Protein AF-A0A6H9YTY0-F1 (afdb_monomer_lite)

pLDDT: mean 84.96, std 10.54, range [42.06, 95.19]

Radius of gyration: 22.04 Å; chains: 1; bounding box: 62×21×61 Å

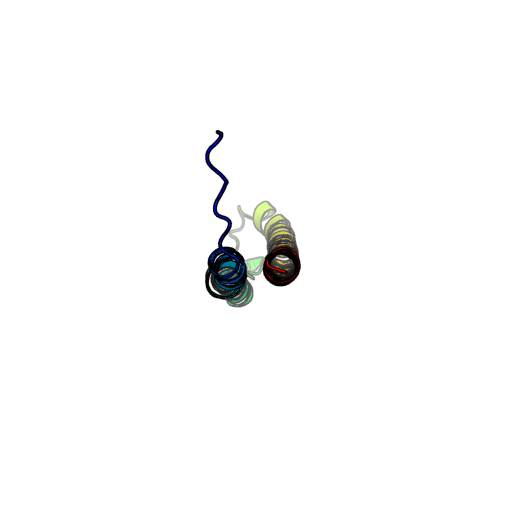Sequence (97 aa):
MGNQIQVNPERIAKHGKDLQETVSTTLKGGLDKLNAGGTIEGGDFSITGTLASMAYPGALQFAFEDMKTHLEMLADMAKKIDATARNYAASEQSSKV

Organism: NCBI:txid359158

Structure (mmCIF, N/CA/C/O backbone):
data_AF-A0A6H9YTY0-F1
#
_entry.id   AF-A0A6H9YTY0-F1
#
loop_
_atom_site.group_PDB
_atom_site.id
_atom_site.type_symbol
_atom_site.label_atom_id
_atom_site.label_alt_id
_atom_site.label_comp_id
_atom_site.label_asym_id
_atom_site.label_entity_id
_atom_site.label_seq_id
_atom_site.pdbx_PDB_ins_code
_atom_site.Cartn_x
_atom_site.Cartn_y
_atom_site.Cartn_z
_atom_site.occupancy
_atom_site.B_iso_or_equiv
_atom_site.auth_seq_id
_atom_site.auth_comp_id
_atom_site.auth_asym_id
_atom_site.auth_atom_id
_atom_site.pdbx_PDB_model_num
ATOM 1 N N . MET A 1 1 ? -41.428 2.636 12.513 1.00 42.06 1 MET A N 1
ATOM 2 C CA . MET A 1 1 ? -40.210 2.283 13.272 1.00 42.06 1 MET A CA 1
ATOM 3 C C . MET A 1 1 ? -39.143 1.962 12.242 1.00 42.06 1 MET A C 1
ATOM 5 O O . MET A 1 1 ? -39.344 1.031 11.476 1.00 42.06 1 MET A O 1
ATOM 9 N N . GLY A 1 2 ? -38.137 2.826 12.089 1.00 49.66 2 GLY A N 1
ATOM 10 C CA . GLY A 1 2 ? -37.123 2.681 11.038 1.00 49.66 2 GLY A CA 1
ATOM 11 C C . GLY A 1 2 ? -36.233 1.470 11.300 1.00 49.66 2 GLY A C 1
ATOM 12 O O . GLY A 1 2 ? -35.896 1.210 12.453 1.00 49.66 2 GLY A O 1
ATOM 13 N N . ASN A 1 3 ? -35.883 0.726 10.249 1.00 57.12 3 ASN A N 1
ATOM 14 C CA . ASN A 1 3 ? -34.965 -0.407 10.344 1.00 57.12 3 ASN A CA 1
ATOM 15 C C . ASN A 1 3 ? -33.660 0.044 11.010 1.00 57.12 3 ASN A C 1
ATOM 17 O O . ASN A 1 3 ? -32.941 0.888 10.476 1.00 57.12 3 ASN A O 1
ATOM 21 N N . GLN A 1 4 ? -33.372 -0.512 12.184 1.00 62.97 4 GLN A N 1
ATOM 22 C CA . GLN A 1 4 ? -32.126 -0.271 12.893 1.00 62.97 4 GLN A CA 1
ATOM 23 C C . GLN A 1 4 ? -30.988 -0.865 12.055 1.00 62.97 4 GLN A C 1
ATOM 25 O O . GLN A 1 4 ? -31.041 -2.035 11.670 1.00 62.97 4 GLN A O 1
ATOM 30 N N . ILE A 1 5 ? -29.986 -0.053 11.714 1.00 70.31 5 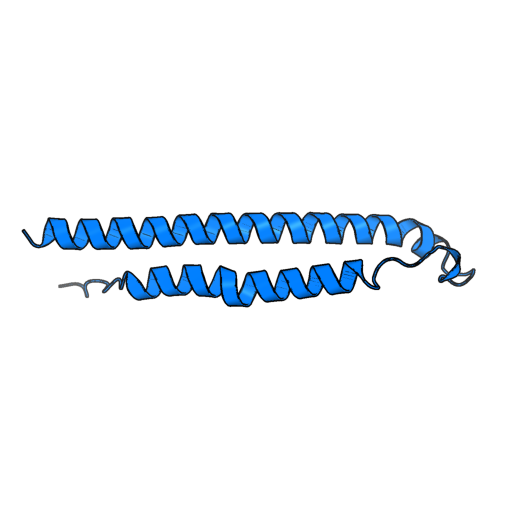ILE A N 1
ATOM 31 C CA . ILE A 1 5 ? -28.820 -0.528 10.965 1.00 70.31 5 ILE A CA 1
ATOM 32 C C . ILE A 1 5 ? -28.076 -1.516 11.868 1.00 70.31 5 ILE A C 1
ATOM 34 O O . ILE A 1 5 ? -27.516 -1.121 12.886 1.00 70.31 5 ILE A O 1
ATOM 38 N N . GLN A 1 6 ? -28.076 -2.800 11.505 1.00 69.44 6 GLN A N 1
ATOM 39 C CA . GLN A 1 6 ? -27.254 -3.798 12.185 1.00 69.44 6 GLN A CA 1
ATOM 40 C C . GLN A 1 6 ? -25.801 -3.633 11.747 1.00 69.44 6 GLN A C 1
ATOM 42 O O . GLN A 1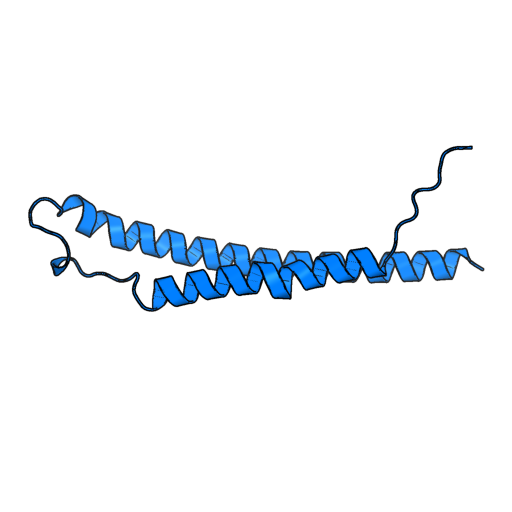 6 ? -25.398 -4.078 10.671 1.00 69.44 6 GLN A O 1
ATOM 47 N N . VAL A 1 7 ? -25.008 -2.980 12.589 1.00 76.19 7 VAL A N 1
ATOM 48 C CA . VAL A 1 7 ? -23.563 -2.868 12.401 1.00 76.19 7 VAL A CA 1
ATOM 49 C C . VAL A 1 7 ? -22.897 -4.064 13.080 1.00 76.19 7 VAL A C 1
ATOM 51 O O . VAL A 1 7 ? -23.049 -4.268 14.280 1.00 76.19 7 VAL A O 1
ATOM 54 N N . ASN A 1 8 ? -22.164 -4.874 12.308 1.00 83.94 8 ASN A N 1
ATOM 55 C CA . ASN A 1 8 ? -21.424 -6.025 12.827 1.00 83.94 8 ASN A CA 1
ATOM 56 C C . ASN A 1 8 ? -19.932 -5.653 13.022 1.00 83.94 8 ASN A C 1
ATOM 58 O O . ASN A 1 8 ? -19.222 -5.515 12.018 1.00 83.94 8 ASN A O 1
ATOM 62 N N . PRO A 1 9 ? -19.434 -5.531 14.271 1.00 82.69 9 PRO A N 1
ATOM 63 C CA . PRO A 1 9 ? -18.028 -5.230 14.544 1.00 82.69 9 PRO A CA 1
ATOM 64 C C . PRO A 1 9 ? -17.044 -6.241 13.939 1.00 82.69 9 PRO A C 1
ATOM 66 O O . PRO A 1 9 ? -15.964 -5.852 13.500 1.00 82.69 9 PRO A O 1
ATOM 69 N N . GLU A 1 10 ? -17.411 -7.520 13.838 1.00 86.56 10 GLU A N 1
ATOM 70 C CA . GLU A 1 10 ? -16.566 -8.554 13.227 1.00 86.56 10 GLU A CA 1
ATOM 71 C C . GLU A 1 10 ? -16.378 -8.311 11.727 1.00 86.56 10 GLU A C 1
ATOM 73 O O . GLU A 1 10 ? -15.290 -8.520 11.191 1.00 86.56 10 GLU A O 1
ATOM 78 N N . ARG A 1 11 ? -17.416 -7.814 11.037 1.00 86.69 11 ARG A N 1
ATOM 79 C CA . ARG A 1 11 ? -17.307 -7.420 9.623 1.00 86.69 11 ARG A CA 1
ATOM 80 C C . ARG A 1 11 ? -16.418 -6.194 9.437 1.00 86.69 11 ARG A C 1
ATOM 82 O O . ARG A 1 11 ? -15.665 -6.153 8.468 1.00 86.69 11 ARG A O 1
ATOM 89 N N . ILE A 1 12 ? -16.479 -5.227 10.353 1.00 86.19 12 ILE A N 1
ATOM 90 C CA . ILE A 1 12 ? -15.591 -4.054 10.337 1.00 86.19 12 ILE A CA 1
ATOM 91 C C . ILE A 1 12 ? -14.139 -4.508 10.533 1.00 86.19 12 ILE A C 1
ATOM 93 O O . ILE A 1 12 ? -13.273 -4.163 9.733 1.00 86.19 12 ILE A O 1
ATOM 97 N N . ALA A 1 13 ? -13.881 -5.356 11.532 1.00 86.38 13 ALA A N 1
ATOM 98 C CA . ALA A 1 13 ? -12.552 -5.907 11.784 1.00 86.38 13 ALA A CA 1
ATOM 99 C C . ALA A 1 13 ? -12.027 -6.727 10.594 1.00 86.38 13 ALA A C 1
ATOM 101 O O . ALA A 1 13 ? -10.864 -6.593 10.212 1.00 86.38 13 ALA A O 1
ATOM 102 N N . LYS A 1 14 ? -12.890 -7.532 9.957 1.00 90.12 14 LYS A N 1
ATOM 103 C CA . LYS A 1 14 ? -12.539 -8.266 8.736 1.00 90.12 14 LYS A CA 1
ATOM 104 C C . LYS A 1 14 ? -12.105 -7.324 7.614 1.00 90.12 14 LYS A C 1
ATOM 106 O O . LYS A 1 14 ? -11.096 -7.591 6.978 1.00 90.12 14 LYS A O 1
ATOM 111 N N . HIS A 1 15 ? -12.796 -6.205 7.413 1.00 89.38 15 HIS A N 1
ATOM 112 C CA . HIS A 1 15 ? -12.403 -5.234 6.393 1.00 89.38 15 HIS A CA 1
ATOM 113 C C . HIS A 1 15 ? -10.995 -4.663 6.638 1.00 89.38 15 HIS A C 1
ATOM 115 O O . HIS A 1 15 ? -10.200 -4.559 5.706 1.00 89.38 15 HIS A O 1
ATOM 121 N N . GLY A 1 16 ? -10.655 -4.364 7.897 1.00 86.69 16 GLY A N 1
ATOM 122 C CA . GLY A 1 16 ? -9.305 -3.936 8.274 1.00 86.69 16 GLY A CA 1
ATOM 123 C C . GLY A 1 16 ? -8.238 -4.997 7.975 1.00 86.69 16 GLY A C 1
ATOM 124 O O . GLY A 1 16 ? -7.160 -4.656 7.491 1.00 86.69 16 GLY A O 1
ATOM 125 N N . LYS A 1 17 ? -8.553 -6.282 8.195 1.00 89.00 17 LYS A N 1
ATOM 126 C CA . LYS A 1 17 ? -7.675 -7.404 7.824 1.00 89.00 17 LYS A CA 1
ATOM 127 C C . LYS A 1 17 ? -7.526 -7.554 6.316 1.00 89.00 17 LYS A C 1
ATOM 129 O O . LYS A 1 17 ? -6.403 -7.665 5.840 1.00 89.00 17 LYS A O 1
ATOM 134 N N . ASP A 1 18 ? -8.622 -7.483 5.563 1.00 90.19 18 ASP A N 1
ATOM 135 C CA . ASP A 1 18 ? -8.606 -7.628 4.104 1.00 90.19 18 ASP A CA 1
ATOM 136 C C . ASP A 1 18 ? -7.705 -6.558 3.446 1.00 90.19 18 ASP A C 1
ATOM 138 O O . ASP A 1 18 ? -6.973 -6.852 2.495 1.00 90.19 18 ASP A O 1
ATOM 142 N N . LEU A 1 19 ? -7.678 -5.332 3.989 1.00 88.06 19 LEU A N 1
ATOM 143 C CA . LEU A 1 19 ? -6.758 -4.275 3.541 1.00 88.06 19 LEU A CA 1
ATOM 144 C C . LEU A 1 19 ? -5.280 -4.650 3.731 1.00 88.06 19 LEU A C 1
ATOM 146 O O . LEU A 1 19 ? -4.454 -4.344 2.869 1.00 88.06 19 LEU A O 1
ATOM 150 N N . GLN A 1 20 ? -4.934 -5.320 4.830 1.00 89.12 20 GLN A N 1
ATOM 151 C CA . GLN A 1 20 ? -3.557 -5.740 5.098 1.00 89.12 20 GLN A CA 1
ATOM 152 C C . GLN A 1 20 ? -3.178 -7.005 4.325 1.00 89.12 20 GLN A C 1
ATOM 154 O O . GLN A 1 20 ? -2.122 -7.061 3.703 1.00 89.12 20 GLN A O 1
ATOM 159 N N . GLU A 1 21 ? -4.039 -8.015 4.342 1.00 91.12 21 GLU A N 1
ATOM 160 C CA . GLU A 1 21 ? -3.719 -9.349 3.833 1.00 91.12 21 GLU A CA 1
ATOM 161 C C . GLU A 1 21 ? -3.863 -9.447 2.313 1.00 91.12 21 GLU A C 1
ATOM 163 O O . GLU A 1 21 ? -3.101 -10.170 1.671 1.00 91.12 21 GLU A O 1
ATOM 168 N N . THR A 1 22 ? -4.793 -8.695 1.717 1.00 91.56 22 THR A N 1
ATOM 169 C CA . THR A 1 22 ? -5.041 -8.741 0.268 1.00 91.56 22 THR A CA 1
ATOM 170 C C . THR A 1 22 ? -4.411 -7.549 -0.443 1.00 91.56 22 THR A C 1
ATOM 172 O O . THR A 1 22 ? -3.569 -7.715 -1.330 1.00 91.56 22 THR A O 1
ATOM 175 N N . VAL A 1 23 ? -4.804 -6.331 -0.058 1.00 90.00 23 VAL A N 1
ATOM 176 C CA . VAL A 1 23 ? -4.458 -5.121 -0.821 1.00 90.00 23 VAL A CA 1
ATOM 177 C C . VAL A 1 23 ? -2.992 -4.747 -0.617 1.00 90.00 23 VAL A C 1
ATOM 179 O O . VAL A 1 23 ? -2.250 -4.632 -1.592 1.00 90.00 23 VAL A O 1
ATOM 182 N N . SER A 1 24 ? -2.549 -4.627 0.638 1.00 91.25 24 SER A N 1
ATOM 183 C CA . SER A 1 24 ? -1.157 -4.288 0.956 1.00 91.25 24 SER A CA 1
ATOM 184 C C . SER A 1 24 ? -0.176 -5.340 0.425 1.00 91.25 24 SER A C 1
ATOM 186 O O . SER A 1 24 ? 0.821 -4.985 -0.201 1.00 91.25 24 SER A O 1
ATOM 188 N N . THR A 1 25 ? -0.494 -6.634 0.551 1.00 92.19 25 THR A N 1
ATOM 189 C CA . THR A 1 25 ? 0.309 -7.726 -0.034 1.00 92.19 25 THR A CA 1
ATOM 190 C C . THR A 1 25 ? 0.471 -7.583 -1.547 1.00 92.19 25 THR A C 1
ATOM 192 O O . THR A 1 25 ? 1.572 -7.745 -2.072 1.00 92.19 25 THR A O 1
ATOM 195 N N . THR A 1 26 ? -0.609 -7.244 -2.256 1.00 92.00 26 THR A N 1
ATOM 196 C CA . THR A 1 26 ? -0.583 -7.065 -3.715 1.00 92.00 26 THR A CA 1
ATOM 197 C C . THR A 1 26 ? 0.276 -5.867 -4.114 1.00 92.00 26 THR A C 1
ATOM 199 O O . THR A 1 26 ? 1.124 -5.994 -4.998 1.00 92.00 26 THR A O 1
ATOM 202 N N . LEU A 1 27 ? 0.111 -4.726 -3.434 1.00 91.50 27 LEU A N 1
ATOM 203 C CA . LEU A 1 27 ? 0.941 -3.539 -3.666 1.00 91.50 27 LEU A CA 1
ATOM 204 C C . LEU A 1 27 ? 2.415 -3.805 -3.361 1.00 91.50 27 LEU A C 1
ATOM 206 O O . LEU A 1 27 ? 3.278 -3.440 -4.155 1.00 91.50 27 LEU A O 1
ATOM 210 N N . LYS A 1 28 ? 2.710 -4.491 -2.254 1.00 92.69 28 LYS A N 1
ATOM 211 C CA . LYS A 1 28 ? 4.076 -4.874 -1.895 1.00 92.69 28 LYS A CA 1
ATOM 212 C C . LYS A 1 28 ? 4.697 -5.787 -2.950 1.00 92.69 28 LYS A C 1
ATOM 214 O O . LYS A 1 28 ? 5.822 -5.548 -3.366 1.00 92.69 28 LYS A O 1
ATOM 219 N N . GLY A 1 29 ? 3.945 -6.763 -3.458 1.00 92.56 29 GLY A N 1
ATOM 220 C CA . GLY A 1 29 ? 4.400 -7.600 -4.568 1.00 92.56 29 GLY A CA 1
ATOM 221 C C . GLY A 1 29 ? 4.676 -6.806 -5.852 1.00 92.56 29 GLY A C 1
ATOM 222 O O . GLY A 1 29 ? 5.610 -7.130 -6.583 1.00 92.56 29 GLY A O 1
ATOM 223 N N . GLY A 1 30 ? 3.896 -5.756 -6.132 1.00 90.25 30 GLY A N 1
ATOM 224 C CA . GLY A 1 30 ? 4.161 -4.819 -7.229 1.00 90.25 30 GLY A CA 1
ATOM 225 C C . GLY A 1 30 ? 5.450 -4.020 -7.019 1.00 90.25 30 GLY A C 1
ATOM 226 O O . GLY A 1 30 ? 6.286 -3.955 -7.920 1.00 90.25 30 GLY A O 1
ATOM 227 N N . LEU A 1 31 ? 5.644 -3.493 -5.809 1.00 90.38 31 LEU A N 1
ATOM 228 C CA . LEU A 1 31 ? 6.850 -2.771 -5.409 1.00 90.38 31 LEU A CA 1
ATOM 229 C C . LEU A 1 31 ? 8.105 -3.651 -5.510 1.00 90.38 31 LEU A C 1
ATOM 231 O O . LEU A 1 31 ? 9.119 -3.214 -6.048 1.00 90.38 31 LEU A O 1
ATOM 235 N N . ASP A 1 32 ? 8.032 -4.897 -5.043 1.00 91.62 32 ASP A N 1
ATOM 236 C CA . ASP A 1 32 ? 9.142 -5.853 -5.096 1.00 91.62 32 ASP A CA 1
ATOM 237 C C . ASP A 1 32 ? 9.515 -6.193 -6.547 1.00 91.62 32 ASP A C 1
ATOM 239 O O . ASP A 1 32 ? 10.696 -6.218 -6.895 1.00 91.62 32 ASP A O 1
ATOM 243 N N . LYS A 1 33 ? 8.522 -6.373 -7.430 1.00 91.00 33 LYS A N 1
ATOM 244 C CA . LYS A 1 33 ? 8.758 -6.565 -8.872 1.00 91.00 33 LYS A CA 1
ATOM 245 C C . LYS A 1 33 ? 9.413 -5.345 -9.515 1.00 91.00 33 LYS A C 1
ATOM 247 O O . LYS A 1 33 ? 10.336 -5.505 -10.312 1.00 91.00 33 LYS A O 1
ATOM 252 N N . LEU A 1 34 ? 8.957 -4.141 -9.165 1.00 88.00 34 LEU A N 1
ATOM 253 C CA . LEU A 1 34 ? 9.531 -2.907 -9.694 1.00 88.00 34 LEU A CA 1
ATOM 254 C C . LEU A 1 34 ? 10.974 -2.708 -9.207 1.00 88.00 34 LEU A C 1
ATOM 256 O O . LEU A 1 34 ? 11.832 -2.325 -9.992 1.00 88.00 34 LEU A O 1
ATOM 260 N N . ASN A 1 35 ? 11.271 -3.042 -7.951 1.00 86.44 35 ASN A N 1
ATOM 261 C CA . ASN A 1 35 ? 12.639 -3.020 -7.427 1.00 86.44 35 ASN A CA 1
ATOM 262 C C . ASN A 1 35 ? 13.546 -4.054 -8.111 1.00 86.44 35 ASN A C 1
ATOM 264 O O . ASN A 1 35 ? 14.717 -3.775 -8.347 1.00 86.44 35 ASN A O 1
ATOM 268 N N . ALA A 1 36 ? 13.022 -5.243 -8.419 1.00 87.12 36 ALA A N 1
ATOM 269 C CA . ALA A 1 36 ? 13.811 -6.334 -8.984 1.00 87.12 36 ALA A CA 1
ATOM 270 C C . ALA A 1 36 ? 14.141 -6.163 -10.476 1.00 87.12 36 ALA A C 1
ATOM 272 O O . ALA A 1 36 ? 15.160 -6.680 -10.923 1.00 87.12 36 ALA A O 1
ATOM 273 N N . GLY A 1 37 ? 13.287 -5.486 -11.253 1.00 81.94 37 GLY A N 1
ATOM 274 C CA . GLY A 1 37 ? 13.460 -5.401 -12.711 1.00 81.94 37 GLY A CA 1
ATOM 275 C C . GLY A 1 37 ? 12.993 -4.104 -13.364 1.00 81.94 37 GLY A C 1
ATOM 276 O O . GLY A 1 37 ? 13.020 -4.002 -14.585 1.00 81.94 37 GLY A O 1
ATOM 277 N N . GLY A 1 38 ? 12.536 -3.126 -12.582 1.00 76.38 38 GLY A N 1
ATOM 278 C CA . GLY A 1 38 ? 12.107 -1.826 -13.091 1.00 76.38 38 GLY A CA 1
ATOM 279 C C . GLY A 1 38 ? 13.260 -0.856 -13.325 1.00 76.38 38 GLY A C 1
ATOM 280 O O . GLY A 1 38 ? 13.103 0.070 -14.110 1.00 76.38 38 GLY A O 1
ATOM 281 N N . THR A 1 39 ? 14.414 -1.045 -12.687 1.00 77.31 39 THR A N 1
ATOM 282 C CA . THR A 1 39 ? 15.591 -0.199 -12.918 1.00 77.31 39 THR A CA 1
ATOM 283 C C . THR A 1 39 ? 16.277 -0.625 -14.213 1.00 77.31 39 THR A C 1
ATOM 285 O O . THR A 1 39 ? 16.887 -1.687 -14.264 1.00 77.31 39 THR A O 1
ATOM 288 N N . ILE A 1 40 ? 16.168 0.214 -15.242 1.00 78.31 40 ILE A N 1
ATOM 289 C CA . ILE A 1 40 ? 16.860 0.072 -16.530 1.00 78.31 40 ILE A CA 1
ATOM 290 C C . ILE A 1 40 ? 17.786 1.269 -16.733 1.00 78.31 40 ILE A C 1
ATOM 292 O O . ILE A 1 40 ? 17.458 2.400 -16.355 1.00 78.31 40 ILE A O 1
ATOM 296 N N . GLU A 1 41 ? 18.966 1.008 -17.282 1.00 69.94 41 GLU A N 1
ATOM 297 C CA . GLU A 1 41 ? 20.019 2.002 -17.469 1.00 69.94 41 GLU A CA 1
ATOM 298 C C . GLU A 1 41 ? 19.859 2.726 -18.809 1.00 69.94 41 GLU A C 1
ATOM 300 O O . GLU A 1 41 ? 19.168 2.270 -19.717 1.00 69.94 41 GLU A O 1
ATOM 305 N N . GLY A 1 42 ? 20.535 3.867 -18.979 1.00 61.62 42 GLY A N 1
ATOM 306 C CA . GLY A 1 42 ? 20.472 4.632 -20.231 1.00 61.62 42 GLY A CA 1
ATOM 307 C C . GLY A 1 42 ? 20.891 3.833 -21.475 1.00 61.62 42 GLY A C 1
ATOM 308 O O . GLY A 1 42 ? 20.437 4.153 -22.570 1.00 61.62 42 GLY A O 1
ATOM 309 N N . GLY A 1 43 ? 21.704 2.783 -21.304 1.00 67.19 43 GLY A N 1
ATOM 310 C CA . GLY A 1 43 ? 22.111 1.863 -22.371 1.00 67.19 43 GLY A CA 1
ATOM 311 C C . GLY A 1 43 ? 21.027 0.880 -22.828 1.00 67.19 43 GLY A C 1
ATOM 312 O O . GLY A 1 43 ? 21.142 0.342 -23.926 1.00 67.19 43 GLY A O 1
ATOM 313 N N . ASP A 1 44 ? 19.964 0.686 -22.040 1.00 75.88 44 ASP A N 1
ATOM 31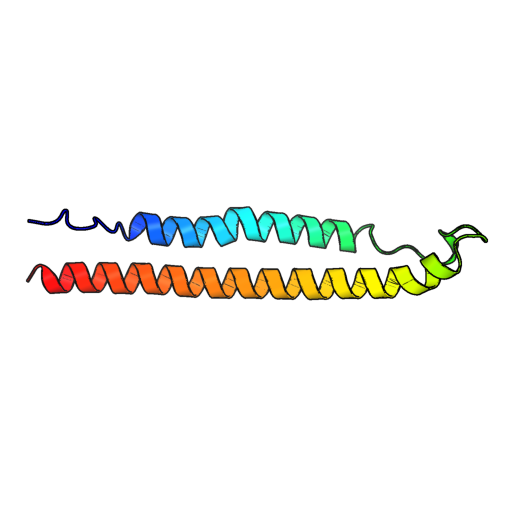4 C CA . ASP A 1 44 ? 18.811 -0.149 -22.413 1.00 75.88 44 ASP A CA 1
ATOM 315 C C . ASP A 1 44 ? 17.857 0.577 -23.375 1.00 75.88 44 ASP A C 1
ATOM 317 O O . ASP A 1 44 ? 16.987 -0.030 -24.006 1.00 75.88 44 ASP A O 1
ATOM 321 N N . PHE A 1 45 ? 18.020 1.893 -23.519 1.00 78.50 45 PHE A N 1
ATOM 322 C CA . PHE A 1 45 ? 17.255 2.704 -24.452 1.00 78.50 45 PHE A CA 1
ATOM 323 C C . PHE A 1 45 ? 17.985 2.797 -25.791 1.00 78.50 45 PHE A C 1
ATOM 325 O O . PHE A 1 45 ? 19.194 3.009 -25.863 1.00 78.50 45 PHE A O 1
ATOM 332 N N . SER A 1 46 ? 17.234 2.695 -26.891 1.00 78.06 46 SER A N 1
ATOM 333 C CA . SER A 1 46 ? 17.808 2.973 -28.210 1.00 78.06 46 SER A CA 1
ATOM 334 C C . SER A 1 46 ? 18.225 4.446 -28.328 1.00 78.06 46 SER A C 1
ATOM 336 O O . SER A 1 46 ? 17.732 5.305 -27.597 1.00 78.06 46 SER A O 1
ATOM 338 N N . ILE A 1 47 ? 19.062 4.765 -29.318 1.00 72.88 47 ILE A N 1
ATOM 339 C CA . ILE A 1 47 ? 19.474 6.145 -29.623 1.00 72.88 47 ILE A CA 1
ATOM 340 C C . ILE A 1 47 ? 18.283 7.090 -29.871 1.00 72.88 47 ILE A C 1
ATOM 342 O O . ILE A 1 47 ? 18.377 8.273 -29.564 1.00 72.88 47 ILE A O 1
ATOM 346 N N . THR A 1 48 ? 17.141 6.605 -30.371 1.00 81.12 48 THR A N 1
ATOM 347 C CA . THR A 1 48 ? 15.939 7.449 -30.528 1.00 81.12 48 THR A CA 1
ATOM 348 C C . THR A 1 48 ? 15.170 7.647 -29.217 1.00 81.12 48 THR A C 1
ATOM 350 O O . THR A 1 48 ? 14.252 8.461 -29.149 1.00 81.12 48 THR A O 1
ATOM 353 N N . GLY A 1 49 ? 15.551 6.925 -28.163 1.00 81.94 49 GLY A N 1
ATOM 354 C CA . GLY A 1 49 ? 14.947 6.928 -26.836 1.00 81.94 49 GLY A CA 1
ATOM 355 C C . GLY A 1 49 ? 15.639 7.832 -25.815 1.00 81.94 49 GLY A C 1
ATOM 356 O O . GLY A 1 49 ? 15.317 7.721 -24.639 1.00 81.94 49 GLY A O 1
ATOM 357 N N . THR A 1 50 ? 16.549 8.732 -26.207 1.00 82.31 50 THR A N 1
ATOM 358 C CA . THR A 1 50 ? 17.307 9.585 -25.263 1.00 82.31 50 THR A CA 1
ATOM 359 C C . THR A 1 50 ? 16.417 10.384 -24.300 1.00 82.31 50 THR A C 1
ATOM 361 O O . THR A 1 50 ? 16.735 10.530 -23.124 1.00 82.31 50 THR A O 1
ATOM 364 N N . LEU A 1 51 ? 15.264 10.882 -24.756 1.00 84.81 51 LEU A N 1
ATOM 365 C CA . LEU A 1 51 ? 14.325 11.567 -23.857 1.00 84.81 51 LEU A CA 1
ATOM 366 C C . LEU A 1 51 ? 13.678 10.600 -22.856 1.00 84.81 51 LEU A C 1
ATOM 368 O O . LEU A 1 51 ? 13.475 10.956 -21.697 1.00 84.81 51 LEU A O 1
ATOM 372 N N . ALA A 1 52 ? 13.399 9.367 -23.280 1.00 84.56 52 ALA A N 1
ATOM 373 C CA . ALA A 1 52 ? 12.876 8.331 -22.399 1.00 84.56 52 ALA A CA 1
ATOM 374 C C . ALA A 1 52 ? 13.929 7.897 -21.370 1.00 84.56 52 ALA A C 1
ATOM 376 O O . ALA A 1 52 ? 13.594 7.790 -20.196 1.00 84.56 52 ALA A O 1
ATOM 377 N N . SER A 1 53 ? 15.202 7.756 -21.758 1.00 83.19 53 SER A N 1
ATOM 378 C CA . SER A 1 53 ? 16.280 7.401 -20.825 1.00 83.19 53 SER A CA 1
ATOM 379 C C . SER A 1 53 ? 16.504 8.458 -19.742 1.00 83.19 53 SER A C 1
ATOM 381 O O . SER A 1 53 ? 16.930 8.131 -18.640 1.00 83.19 53 SER A O 1
ATOM 383 N N . MET A 1 54 ? 16.211 9.728 -20.039 1.00 84.12 54 MET A N 1
ATOM 384 C CA . MET A 1 54 ? 16.278 10.815 -19.059 1.00 84.12 54 MET A CA 1
ATOM 385 C C . MET A 1 54 ? 15.041 10.877 -18.155 1.00 84.12 54 MET A C 1
ATOM 387 O O . MET A 1 54 ? 15.167 11.141 -16.961 1.00 84.12 54 MET A O 1
ATOM 391 N N . ALA A 1 55 ? 13.845 10.654 -18.706 1.00 87.56 55 ALA A N 1
ATOM 392 C CA . ALA A 1 55 ? 12.593 10.764 -17.958 1.00 87.56 55 ALA A CA 1
ATOM 393 C C . ALA A 1 55 ? 12.293 9.523 -17.100 1.00 87.56 55 ALA A C 1
ATOM 395 O O . ALA A 1 55 ? 11.714 9.640 -16.018 1.00 87.56 55 ALA A O 1
ATOM 396 N N . TYR A 1 56 ? 12.690 8.339 -17.570 1.00 88.44 56 TYR A N 1
ATOM 397 C CA . TYR A 1 56 ? 12.341 7.063 -16.954 1.00 88.44 56 TYR A CA 1
ATOM 398 C C . TYR A 1 56 ? 12.818 6.930 -15.498 1.00 88.44 56 TYR A C 1
ATOM 400 O O . TYR A 1 56 ? 11.988 6.581 -14.659 1.00 88.44 56 TYR A O 1
ATOM 408 N N . PRO A 1 57 ? 14.071 7.279 -15.131 1.00 88.12 57 PRO A N 1
ATOM 409 C CA . PRO A 1 57 ? 14.506 7.213 -13.735 1.00 88.12 57 PRO A CA 1
ATOM 410 C C . PRO A 1 57 ? 13.666 8.092 -12.800 1.00 88.12 57 PRO A C 1
ATOM 412 O O . PRO A 1 57 ? 13.359 7.681 -11.684 1.00 88.12 57 PRO A O 1
ATOM 415 N N . GLY A 1 58 ? 13.251 9.277 -13.262 1.00 88.44 58 GLY A N 1
ATOM 416 C CA . GLY A 1 58 ? 12.376 10.165 -12.495 1.00 88.44 58 GLY A CA 1
ATOM 417 C C . GLY A 1 58 ? 10.982 9.569 -12.299 1.00 88.44 58 GLY A C 1
ATOM 418 O O . GLY A 1 58 ? 10.478 9.530 -11.181 1.00 88.44 58 GLY A O 1
ATOM 419 N N . ALA A 1 59 ? 10.380 9.036 -13.366 1.00 88.31 59 ALA A N 1
ATOM 420 C CA . ALA A 1 59 ? 9.086 8.358 -13.282 1.00 88.31 59 ALA A CA 1
ATOM 421 C C . ALA A 1 59 ? 9.133 7.126 -12.360 1.00 88.31 59 ALA A C 1
ATOM 423 O O . ALA A 1 59 ? 8.204 6.888 -11.589 1.00 88.31 59 ALA A O 1
ATOM 424 N N . LEU A 1 60 ? 10.235 6.373 -12.400 1.00 89.75 60 LEU A N 1
ATOM 425 C CA . LEU A 1 60 ? 10.452 5.207 -11.551 1.00 89.75 60 LEU A CA 1
ATOM 426 C C . LEU A 1 60 ? 10.553 5.595 -10.068 1.00 89.75 60 LEU A C 1
ATOM 428 O O . LEU A 1 60 ? 9.944 4.943 -9.223 1.00 89.75 60 LEU A O 1
ATOM 432 N N . GLN A 1 61 ? 11.262 6.682 -9.748 1.00 89.38 61 GLN A N 1
ATOM 433 C CA . GLN A 1 61 ? 11.331 7.218 -8.384 1.00 89.38 61 GLN A CA 1
ATOM 434 C C . GLN 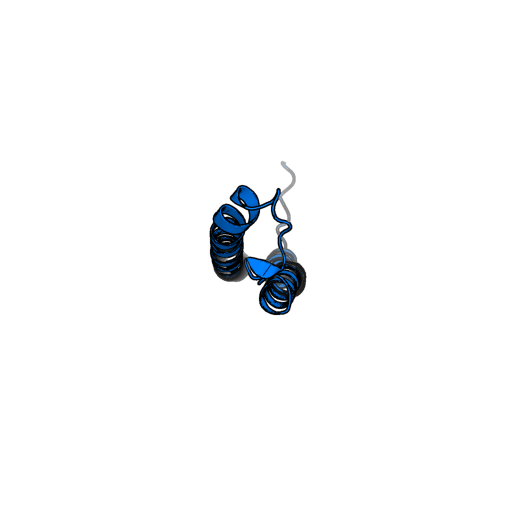A 1 61 ? 9.957 7.652 -7.869 1.00 89.38 61 GLN A C 1
ATOM 436 O O . GLN A 1 61 ? 9.576 7.256 -6.769 1.00 89.38 61 GLN A O 1
ATOM 441 N N . PHE A 1 62 ? 9.180 8.371 -8.685 1.00 92.06 62 PHE A N 1
ATOM 442 C CA . PHE A 1 62 ? 7.803 8.731 -8.338 1.00 92.06 62 PHE A CA 1
ATOM 443 C C . PHE A 1 62 ? 6.947 7.497 -8.041 1.00 92.06 62 PHE A C 1
ATOM 445 O O . PHE A 1 62 ? 6.255 7.464 -7.028 1.00 92.06 62 PHE A O 1
ATOM 452 N N . ALA A 1 63 ? 7.026 6.459 -8.878 1.00 90.88 63 ALA A N 1
ATOM 453 C CA . ALA A 1 63 ? 6.288 5.219 -8.651 1.00 90.88 63 ALA A CA 1
ATOM 454 C C . ALA A 1 63 ? 6.705 4.520 -7.343 1.00 90.88 63 ALA A C 1
ATOM 456 O O . ALA A 1 63 ? 5.858 3.975 -6.635 1.00 90.88 63 ALA A O 1
ATOM 457 N N . PHE A 1 64 ? 7.995 4.544 -6.990 1.00 91.94 64 PHE A N 1
ATOM 458 C CA . PHE A 1 64 ? 8.473 3.991 -5.722 1.00 91.94 64 PHE A CA 1
ATOM 459 C C . PHE A 1 64 ? 7.954 4.754 -4.504 1.00 91.94 64 PHE A C 1
ATOM 461 O O . PHE A 1 64 ? 7.559 4.125 -3.520 1.00 91.94 64 PHE A O 1
ATOM 468 N N . GLU A 1 65 ? 7.981 6.084 -4.545 1.00 93.31 65 GLU A N 1
ATOM 469 C CA . GLU A 1 65 ? 7.491 6.922 -3.450 1.00 93.31 65 GLU A CA 1
ATOM 470 C C . GLU A 1 65 ? 5.980 6.778 -3.279 1.00 93.31 65 GLU A C 1
ATOM 472 O O . GLU A 1 65 ? 5.520 6.494 -2.174 1.00 93.31 65 GLU A O 1
ATOM 477 N N . ASP A 1 66 ? 5.228 6.846 -4.376 1.00 93.62 66 ASP A N 1
ATOM 478 C CA . ASP A 1 66 ? 3.772 6.711 -4.375 1.00 93.62 66 ASP A CA 1
ATOM 479 C C . ASP A 1 66 ? 3.321 5.358 -3.795 1.00 93.62 66 ASP A C 1
ATOM 481 O O . ASP A 1 66 ? 2.487 5.296 -2.887 1.00 93.62 66 ASP A O 1
ATOM 485 N N . MET A 1 67 ? 3.955 4.255 -4.215 1.00 92.31 67 MET A N 1
ATOM 486 C CA . MET A 1 67 ? 3.661 2.928 -3.662 1.00 92.31 67 MET A CA 1
ATOM 487 C C . MET A 1 67 ? 3.968 2.826 -2.163 1.00 92.31 67 MET A C 1
ATOM 489 O O . MET A 1 67 ? 3.203 2.197 -1.426 1.00 92.31 67 MET A O 1
ATOM 493 N N . LYS A 1 68 ? 5.061 3.434 -1.685 1.00 92.94 68 LYS A N 1
ATOM 494 C CA . LYS A 1 68 ? 5.382 3.463 -0.248 1.00 92.94 68 LYS A CA 1
ATOM 495 C C . LYS A 1 68 ? 4.342 4.260 0.531 1.00 92.94 68 LYS A C 1
ATOM 497 O O . LYS A 1 68 ? 3.835 3.760 1.534 1.00 92.94 68 LYS A O 1
ATOM 502 N N . THR A 1 69 ? 3.972 5.443 0.044 1.00 95.19 69 THR A N 1
ATOM 503 C CA . THR A 1 69 ? 2.927 6.271 0.653 1.00 95.19 69 THR A CA 1
ATOM 504 C C . THR A 1 69 ? 1.602 5.515 0.732 1.00 95.19 69 THR A C 1
ATOM 506 O O . THR A 1 69 ? 0.971 5.485 1.788 1.00 95.19 69 THR A O 1
ATOM 509 N N . HIS A 1 70 ? 1.201 4.817 -0.331 1.00 94.00 70 HIS A N 1
ATOM 510 C CA . HIS A 1 70 ? -0.018 4.013 -0.315 1.00 94.00 70 HIS A CA 1
ATOM 511 C C . HIS A 1 70 ? 0.030 2.850 0.684 1.00 94.00 70 HIS A C 1
ATOM 513 O O . HIS A 1 70 ? -0.964 2.594 1.367 1.00 94.00 70 HIS A O 1
ATOM 519 N N . LEU A 1 71 ? 1.169 2.171 0.831 1.00 93.69 71 LEU A N 1
ATOM 520 C CA . LEU A 1 71 ? 1.340 1.127 1.848 1.00 93.69 71 LEU A CA 1
ATOM 521 C C . LEU A 1 71 ? 1.209 1.684 3.275 1.00 93.69 71 LEU A C 1
ATOM 523 O O . LEU A 1 71 ? 0.554 1.066 4.118 1.00 93.69 71 LEU A O 1
ATOM 527 N N . GLU A 1 72 ? 1.775 2.862 3.544 1.00 95.00 72 GLU A N 1
ATOM 528 C CA . GLU A 1 72 ? 1.637 3.546 4.836 1.00 95.00 72 GLU A CA 1
ATOM 529 C C . GLU A 1 72 ? 0.188 3.964 5.111 1.00 95.00 72 GLU A C 1
ATOM 531 O O . GLU A 1 72 ? -0.3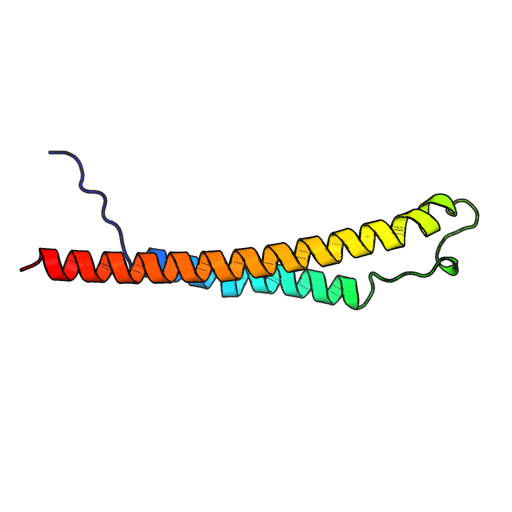33 3.721 6.204 1.00 95.00 72 GLU A O 1
ATOM 536 N N . MET A 1 73 ? -0.496 4.516 4.105 1.00 94.31 73 MET A N 1
ATOM 537 C CA . MET A 1 73 ? -1.912 4.875 4.196 1.00 94.31 73 MET A CA 1
ATOM 538 C C . MET A 1 73 ? -2.786 3.658 4.505 1.00 94.31 73 MET A C 1
ATOM 540 O O . MET A 1 73 ? -3.636 3.724 5.391 1.00 94.31 73 MET A O 1
ATOM 544 N N . LEU A 1 74 ? -2.568 2.529 3.820 1.00 93.12 74 LEU A N 1
ATOM 545 C CA . LEU A 1 74 ? -3.308 1.288 4.071 1.00 93.12 74 LEU A CA 1
ATOM 546 C C . LEU A 1 74 ? -3.084 0.772 5.497 1.00 93.12 74 LEU A C 1
ATOM 548 O O . LEU A 1 74 ? -4.035 0.339 6.153 1.00 93.12 74 LEU A O 1
ATOM 552 N N . ALA A 1 75 ? -1.850 0.849 6.001 1.00 92.50 75 ALA A N 1
ATOM 553 C CA . ALA A 1 75 ? -1.536 0.463 7.371 1.00 92.50 75 ALA A CA 1
ATOM 554 C C . ALA A 1 75 ? -2.252 1.356 8.401 1.00 92.50 75 ALA A C 1
ATOM 556 O O . ALA A 1 75 ? -2.792 0.845 9.385 1.00 92.50 75 ALA A O 1
ATOM 557 N N . ASP A 1 76 ? -2.292 2.671 8.177 1.00 95.00 76 ASP A N 1
ATOM 558 C CA . ASP A 1 76 ? -3.002 3.619 9.043 1.00 95.00 76 ASP A CA 1
ATOM 559 C C . ASP A 1 76 ? -4.529 3.429 8.992 1.00 95.00 76 ASP A C 1
ATOM 561 O O . ASP A 1 76 ? -5.193 3.380 10.031 1.00 95.00 76 ASP A O 1
ATOM 565 N N . MET A 1 77 ? -5.096 3.221 7.800 1.00 93.94 77 MET A N 1
ATOM 566 C CA . MET A 1 77 ? -6.521 2.920 7.633 1.00 93.94 77 MET A CA 1
ATOM 567 C C . MET A 1 77 ? -6.919 1.636 8.363 1.00 93.94 77 MET A C 1
ATOM 569 O O . MET A 1 77 ? -7.916 1.631 9.083 1.00 93.94 77 MET A O 1
ATOM 573 N N . ALA A 1 78 ? -6.124 0.570 8.245 1.00 92.00 78 ALA A N 1
ATOM 574 C CA . ALA A 1 78 ? -6.383 -0.681 8.950 1.00 92.00 78 ALA A CA 1
ATOM 575 C C . ALA A 1 78 ? -6.395 -0.493 10.479 1.00 92.00 78 ALA A C 1
ATOM 577 O O . ALA A 1 78 ? -7.291 -1.008 11.149 1.00 92.00 78 ALA A O 1
ATOM 578 N N . LYS A 1 79 ? -5.465 0.304 11.035 1.00 93.56 79 LYS A N 1
ATOM 579 C CA . LYS A 1 79 ? -5.453 0.650 12.471 1.00 93.56 79 LYS A CA 1
ATOM 580 C C . LYS A 1 79 ? -6.720 1.393 12.889 1.00 93.56 79 LYS A C 1
ATOM 582 O O . LYS A 1 79 ? -7.307 1.075 13.921 1.00 93.56 79 LYS A O 1
ATOM 587 N N . LYS A 1 80 ? -7.151 2.372 12.090 1.00 94.06 80 LYS A N 1
ATOM 588 C CA . LYS A 1 80 ? -8.369 3.150 12.355 1.00 94.06 80 LYS A CA 1
ATOM 589 C C . LYS A 1 80 ? -9.617 2.268 12.315 1.00 94.06 80 LYS A C 1
ATOM 591 O O . LYS A 1 80 ? -10.445 2.370 13.212 1.00 94.06 80 LYS A O 1
ATOM 596 N N . ILE A 1 81 ? -9.717 1.366 11.340 1.00 92.25 81 ILE A N 1
ATOM 597 C CA . ILE A 1 81 ? -10.835 0.419 11.214 1.00 92.25 81 ILE A CA 1
ATOM 598 C C . ILE A 1 81 ? -10.888 -0.544 12.407 1.00 92.25 81 ILE A C 1
ATOM 600 O O . ILE A 1 81 ? -11.965 -0.760 12.962 1.00 92.25 81 ILE A O 1
ATOM 604 N N . ASP A 1 82 ? -9.745 -1.082 12.844 1.00 91.12 82 ASP A N 1
ATOM 605 C CA . ASP A 1 82 ? -9.682 -1.936 14.038 1.00 91.12 82 ASP A CA 1
ATOM 606 C C . ASP A 1 82 ? -10.120 -1.173 15.300 1.00 91.12 82 ASP A C 1
ATOM 608 O O . ASP A 1 82 ? -10.943 -1.661 16.077 1.00 91.12 82 ASP A O 1
ATOM 612 N N . ALA A 1 83 ? -9.656 0.070 15.471 1.00 92.56 83 ALA A N 1
ATOM 613 C CA . ALA A 1 83 ? -10.092 0.928 16.571 1.00 92.56 83 ALA A CA 1
ATOM 614 C C . ALA A 1 83 ? -11.608 1.194 16.529 1.00 92.56 83 ALA A C 1
ATOM 616 O O . ALA A 1 83 ? -12.279 1.109 17.559 1.00 92.56 83 ALA A O 1
ATOM 617 N N . THR A 1 84 ? -12.172 1.454 15.346 1.00 92.06 84 THR A N 1
ATOM 618 C CA . THR A 1 84 ? -13.621 1.613 15.165 1.00 92.06 84 THR A CA 1
ATOM 619 C C . THR A 1 84 ? -14.381 0.348 15.557 1.00 92.06 84 THR A C 1
ATOM 621 O O . THR A 1 84 ? -15.363 0.447 16.293 1.00 92.06 84 THR A O 1
ATOM 624 N N . ALA A 1 85 ? -13.926 -0.834 15.128 1.00 90.19 85 ALA A N 1
ATOM 625 C CA . ALA A 1 85 ? -14.561 -2.103 15.482 1.00 90.19 85 ALA A CA 1
ATOM 626 C C . ALA A 1 85 ? -14.593 -2.317 17.005 1.00 90.19 85 ALA A C 1
ATOM 628 O O . ALA A 1 85 ? -15.643 -2.646 17.561 1.00 90.19 85 ALA A O 1
ATOM 629 N N . ARG A 1 86 ? -13.469 -2.067 17.691 1.00 90.62 86 ARG A N 1
ATOM 630 C CA . ARG A 1 86 ? -13.363 -2.192 19.154 1.00 90.62 86 ARG A CA 1
ATOM 631 C C . ARG A 1 86 ? -14.269 -1.208 19.888 1.00 90.62 86 ARG A C 1
ATOM 633 O O . ARG A 1 86 ? -15.000 -1.612 20.788 1.00 90.62 86 ARG A O 1
ATOM 640 N N . ASN A 1 87 ? -14.252 0.062 19.487 1.00 91.25 87 ASN A N 1
ATOM 641 C CA . ASN A 1 87 ? -15.061 1.103 20.122 1.00 91.25 87 ASN A CA 1
ATOM 642 C C . ASN A 1 87 ? -16.562 0.844 19.943 1.00 91.25 87 ASN A C 1
ATOM 644 O O . ASN A 1 87 ? -17.337 1.036 20.881 1.00 91.25 87 ASN A O 1
ATOM 648 N N . TYR A 1 88 ? -16.973 0.371 18.763 1.00 87.69 88 TYR A N 1
ATOM 649 C CA . TYR A 1 88 ? -18.366 0.017 18.505 1.00 87.69 88 TYR A CA 1
ATOM 650 C C . TYR A 1 88 ? -18.807 -1.181 19.357 1.00 87.69 88 TYR A C 1
ATOM 652 O O . TYR A 1 88 ? -19.831 -1.110 20.030 1.00 87.69 88 TYR A O 1
ATOM 660 N N . ALA A 1 89 ? -18.004 -2.251 19.401 1.00 86.94 89 ALA A N 1
ATOM 661 C CA . ALA A 1 89 ? -18.296 -3.424 20.227 1.00 86.94 89 ALA A CA 1
ATOM 662 C C . ALA A 1 89 ? -18.404 -3.078 21.723 1.00 86.94 89 ALA A C 1
ATOM 664 O O . ALA A 1 89 ? -19.333 -3.526 22.395 1.00 86.94 89 ALA A O 1
ATOM 665 N N . ALA A 1 90 ? -17.495 -2.240 22.233 1.00 88.19 90 ALA A N 1
ATOM 666 C CA . ALA A 1 90 ? -17.535 -1.766 23.614 1.00 88.19 90 ALA A CA 1
ATOM 667 C C . ALA A 1 90 ? -18.790 -0.925 23.905 1.00 88.19 90 ALA A C 1
ATOM 669 O O . ALA A 1 90 ? -19.414 -1.088 24.953 1.00 88.19 90 ALA A O 1
ATOM 670 N N . SER A 1 91 ? -19.193 -0.065 22.964 1.00 87.75 91 SER A N 1
ATOM 671 C CA . SER A 1 91 ? -20.405 0.756 23.095 1.00 87.75 91 SER A CA 1
ATOM 672 C C . SER A 1 91 ? -21.666 -0.111 23.141 1.00 87.75 91 SER A C 1
ATOM 674 O O . SER A 1 91 ? -22.486 0.055 24.037 1.00 87.75 91 SER A O 1
ATOM 676 N N . GLU A 1 92 ? -21.785 -1.098 22.247 1.00 83.75 92 GLU A N 1
ATOM 677 C CA . GLU A 1 92 ? -22.891 -2.068 22.246 1.00 83.75 92 GLU A CA 1
ATOM 678 C C . GLU A 1 92 ? -22.969 -2.868 23.551 1.00 83.75 92 GLU A C 1
ATOM 680 O O . GLU A 1 92 ? -24.057 -3.111 24.067 1.00 83.75 92 GLU A O 1
ATOM 685 N N . GLN A 1 93 ? -21.826 -3.275 24.110 1.00 84.38 93 GLN A N 1
ATOM 686 C CA . GLN A 1 93 ? -21.797 -3.967 25.397 1.00 84.38 93 GLN A CA 1
ATOM 687 C C . GLN A 1 93 ? -22.241 -3.049 26.544 1.00 84.38 93 GLN A C 1
ATOM 689 O O . GLN A 1 93 ? -22.988 -3.487 27.415 1.00 84.38 93 GLN A O 1
ATOM 694 N N . SER A 1 94 ? -21.825 -1.779 26.527 1.00 85.94 94 SER A N 1
ATOM 695 C CA . SER A 1 94 ? -22.208 -0.794 27.543 1.00 85.94 94 SER A CA 1
ATOM 696 C C . SER A 1 94 ? -23.679 -0.382 27.456 1.00 85.94 94 SER A C 1
ATOM 698 O O . SER A 1 94 ? -24.261 -0.045 28.481 1.00 85.94 94 SER A O 1
ATOM 700 N N . SER A 1 95 ? -24.281 -0.383 26.264 1.00 76.50 95 SER A N 1
ATOM 701 C CA . SER A 1 95 ? -25.700 -0.051 26.063 1.00 76.50 95 SER A CA 1
ATOM 702 C C . SER A 1 95 ? -26.655 -1.211 26.359 1.00 76.50 95 SER A C 1
ATOM 704 O O . SER A 1 95 ? -27.862 -0.999 26.401 1.00 76.50 95 SER A O 1
ATOM 706 N N . LYS A 1 96 ? -26.137 -2.431 26.550 1.00 66.75 96 LYS A N 1
ATOM 707 C CA . LYS A 1 96 ? -26.918 -3.617 26.945 1.00 66.75 96 LYS A CA 1
ATOM 708 C C . LYS A 1 96 ? -27.088 -3.763 28.467 1.00 66.75 96 LYS A C 1
ATOM 710 O O . LYS A 1 96 ? -27.578 -4.803 28.905 1.00 66.75 96 LYS A O 1
ATOM 715 N N . VAL A 1 97 ? -26.671 -2.758 29.244 1.00 47.66 97 VAL A N 1
ATOM 716 C CA . VAL A 1 97 ? -26.885 -2.645 30.700 1.00 47.66 97 VAL A CA 1
ATOM 717 C C . VAL A 1 97 ? -28.157 -1.857 30.982 1.00 47.66 97 VAL A C 1
ATOM 719 O O . VAL A 1 97 ? -28.357 -0.821 30.312 1.00 47.66 97 VAL A O 1
#

Secondary structure (DSSP, 8-state):
--------HHHHHHHHHHIIIIIIHHHHHHHHHHHHH----GGGS-GGGHHHHHHHHHHHHHHHHHHHHHHHHHHHHHHHHHHHHHHHHHHHHHHT-

Foldseek 3Di:
DDPDPDDQLVVLLVVLVCLVVPVLVVLVVVLVVCVVPVDDALVVDDPVCNVVNVCSVVVSVVSNVVSVVVSVVSNVVSVVSNVVSVVVVVVVVVVVD